Protein AF-A0A813BVB5-F1 (afdb_monomer_lite)

InterPro domains:
  IPR002110 Ankyrin repeat [PF00023] (52-82)
  IPR002110 Ankyrin repeat [PS50088] (51-83)
  IPR036770 Ankyrin repeat-containing domain superfamily [G3DSA:1.25.40.20] (1-121)
  IPR036770 Ankyrin repeat-containing domain superfamily [SSF48403] (2-101)

Secondary structure (DSSP, 8-state):
-HHHHHTTT--TTPPP---TTSHHHHHHHHHHHHHHTT---HHHHHHHH-TT--HHHHHHHTT-HHHHHHHHHTT--SS-B-TTS-BHHHHHHHHT--HHHHHHHHH---HHHHHHHHHHHHHHTT--

Organism: NCBI:txid1628268

Radius of gyration: 15.87 Å; chains: 1; bounding box: 48×24×40 Å

Structure (mmCIF, N/CA/C/O backbone):
data_AF-A0A813BVB5-F1
#
_entry.id   AF-A0A813BVB5-F1
#
loop_
_atom_site.group_PDB
_atom_site.id
_atom_site.type_symbol
_atom_site.label_atom_id
_atom_site.label_alt_id
_atom_site.label_comp_id
_atom_site.label_asym_id
_atom_site.label_entity_id
_atom_site.label_seq_id
_atom_site.pdbx_PDB_ins_code
_atom_site.Cartn_x
_atom_site.Cartn_y
_atom_site.Cartn_z
_atom_site.occupancy
_atom_site.B_iso_or_equiv
_atom_site.auth_seq_id
_atom_site.auth_comp_id
_atom_site.auth_asym_id
_atom_site.auth_atom_id
_atom_site.pdbx_PDB_model_num
ATOM 1 N N . MET A 1 1 ? -22.964 7.226 2.227 1.00 43.66 1 MET A N 1
ATOM 2 C CA . MET A 1 1 ? -22.249 7.051 0.935 1.00 43.66 1 MET A CA 1
ATOM 3 C C . MET A 1 1 ? -21.224 5.901 0.946 1.00 43.66 1 MET A C 1
ATOM 5 O O . MET A 1 1 ? -20.894 5.395 -0.116 1.00 43.66 1 MET A O 1
ATOM 9 N N . ILE A 1 2 ? -20.793 5.405 2.115 1.00 44.94 2 ILE A N 1
ATOM 10 C CA . ILE A 1 2 ? -19.833 4.289 2.273 1.00 44.94 2 ILE A CA 1
ATOM 11 C C . ILE A 1 2 ? -20.427 2.922 1.848 1.00 44.94 2 ILE A C 1
ATOM 13 O O . ILE A 1 2 ? -19.739 2.084 1.270 1.00 44.94 2 ILE A O 1
ATOM 17 N N . ARG A 1 3 ? -21.743 2.719 2.023 1.00 39.41 3 ARG A N 1
ATOM 18 C CA . ARG A 1 3 ? -22.437 1.459 1.680 1.00 39.41 3 ARG A CA 1
ATOM 19 C C . ARG A 1 3 ? -22.520 1.141 0.178 1.00 39.41 3 ARG A C 1
ATOM 21 O O . ARG A 1 3 ? -22.612 -0.029 -0.178 1.00 39.41 3 ARG A O 1
ATOM 28 N N . GLN A 1 4 ? -22.455 2.136 -0.713 1.00 49.94 4 GLN A N 1
ATOM 29 C CA . GLN A 1 4 ? -22.510 1.872 -2.161 1.00 49.94 4 GLN A CA 1
ATOM 30 C C . GLN A 1 4 ? -21.206 1.262 -2.697 1.00 49.94 4 GLN A C 1
ATOM 32 O O . GLN A 1 4 ? -21.267 0.414 -3.584 1.00 49.94 4 GLN A O 1
ATOM 37 N N . LEU A 1 5 ? -20.051 1.581 -2.099 1.00 46.75 5 LEU A N 1
ATOM 38 C CA . LEU A 1 5 ? -18.771 0.943 -2.437 1.00 46.75 5 LEU A CA 1
ATOM 39 C C . LEU A 1 5 ? -18.644 -0.478 -1.853 1.00 46.75 5 LEU A C 1
ATOM 41 O O . LEU A 1 5 ? -18.002 -1.326 -2.466 1.00 46.75 5 LEU A O 1
ATOM 45 N N . LEU A 1 6 ? -19.332 -0.771 -0.742 1.00 47.69 6 LEU A N 1
ATOM 46 C CA . LEU A 1 6 ? -19.462 -2.125 -0.177 1.00 47.69 6 LEU A CA 1
ATOM 47 C C . LEU A 1 6 ? -20.370 -3.043 -1.024 1.00 47.69 6 LEU A C 1
ATOM 49 O O . LEU A 1 6 ? -20.147 -4.250 -1.072 1.00 47.69 6 LEU A O 1
ATOM 53 N N . SER A 1 7 ? -21.356 -2.489 -1.747 1.00 41.62 7 SER A N 1
ATOM 54 C CA . SER A 1 7 ? -22.254 -3.263 -2.629 1.00 41.62 7 SER A CA 1
ATOM 55 C C . SER A 1 7 ? -21.606 -3.7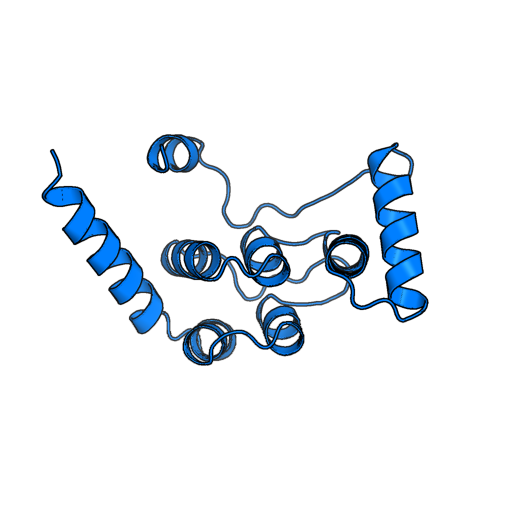42 -3.936 1.00 41.62 7 SER A C 1
ATOM 57 O O . SER A 1 7 ? -22.146 -4.615 -4.612 1.00 41.62 7 SER A O 1
ATOM 59 N N . ALA A 1 8 ? -20.433 -3.208 -4.289 1.00 45.69 8 ALA A N 1
ATOM 60 C CA . ALA A 1 8 ? -19.788 -3.481 -5.570 1.00 45.69 8 ALA A CA 1
ATOM 61 C C . ALA A 1 8 ? -19.008 -4.806 -5.618 1.00 45.69 8 ALA A C 1
ATOM 63 O O . ALA A 1 8 ? -18.421 -5.112 -6.653 1.00 45.69 8 ALA A O 1
ATOM 64 N N . ARG A 1 9 ? -18.979 -5.606 -4.537 1.00 50.44 9 ARG A N 1
ATOM 65 C CA . ARG A 1 9 ? -18.190 -6.856 -4.498 1.00 50.44 9 ARG A CA 1
ATOM 66 C C . ARG A 1 9 ? -16.712 -6.608 -4.858 1.00 50.44 9 ARG A C 1
ATOM 68 O O . ARG A 1 9 ? -16.061 -7.484 -5.422 1.00 50.44 9 ARG A O 1
ATOM 75 N N . ALA A 1 10 ? -16.215 -5.395 -4.581 1.00 56.84 10 ALA A N 1
ATOM 76 C CA . ALA A 1 10 ? -14.837 -5.013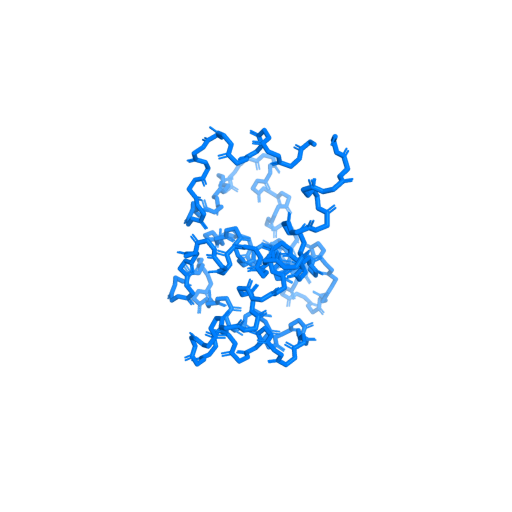 -4.838 1.00 56.84 10 ALA A CA 1
ATOM 77 C C . ALA A 1 10 ? -13.953 -5.931 -3.998 1.00 56.84 10 ALA A C 1
ATOM 79 O O . ALA A 1 10 ? -13.972 -5.868 -2.770 1.00 56.84 10 ALA A O 1
ATOM 80 N N . ASP A 1 11 ? -13.263 -6.847 -4.670 1.00 65.81 11 ASP A N 1
ATOM 81 C CA . ASP A 1 11 ? -12.401 -7.819 -4.021 1.00 65.81 11 ASP A CA 1
ATOM 82 C C . ASP A 1 11 ? -11.342 -7.051 -3.225 1.00 65.81 11 ASP A C 1
ATOM 84 O O . ASP A 1 11 ? -10.497 -6.360 -3.797 1.00 65.81 11 ASP A O 1
ATOM 88 N N . ALA A 1 12 ? -11.397 -7.155 -1.894 1.00 65.06 12 ALA A N 1
ATOM 89 C CA . ALA A 1 12 ? -10.472 -6.484 -0.983 1.00 65.06 12 ALA A CA 1
ATOM 90 C C . ALA A 1 12 ? -9.007 -6.903 -1.209 1.00 65.06 12 ALA A C 1
ATOM 92 O O . ALA A 1 12 ? -8.105 -6.332 -0.601 1.00 65.06 12 ALA A O 1
ATOM 93 N N . ASN A 1 13 ? -8.766 -7.878 -2.093 1.00 73.88 13 ASN A N 1
ATOM 94 C CA . ASN A 1 13 ? -7.459 -8.393 -2.468 1.00 73.88 13 ASN A CA 1
ATOM 95 C C . ASN A 1 13 ? -7.062 -8.085 -3.921 1.00 73.88 13 ASN A C 1
ATOM 97 O O . ASN A 1 13 ? -6.008 -8.549 -4.359 1.00 73.88 13 ASN A O 1
ATOM 101 N N . SER A 1 14 ? -7.858 -7.323 -4.685 1.00 75.06 14 SER A N 1
ATOM 102 C CA . SER A 1 14 ? -7.539 -7.025 -6.087 1.00 75.06 14 SER A CA 1
ATOM 103 C C . SER A 1 14 ? -6.228 -6.240 -6.204 1.00 75.06 14 SER A C 1
ATOM 105 O O . SER A 1 14 ? -6.111 -5.147 -5.650 1.00 75.06 14 SER A O 1
ATOM 107 N N . SER A 1 15 ? -5.246 -6.761 -6.938 1.00 80.69 15 SER A N 1
ATOM 108 C CA . SER A 1 15 ? -3.955 -6.093 -7.095 1.00 80.69 15 SER A CA 1
ATOM 109 C C . SER A 1 15 ? -4.010 -4.968 -8.134 1.00 80.69 15 SER A C 1
ATOM 111 O O . SER A 1 15 ? -4.609 -5.087 -9.204 1.00 80.69 15 SER A O 1
ATOM 113 N N . PHE A 1 16 ? -3.368 -3.846 -7.820 1.00 82.44 16 PHE A N 1
ATOM 114 C CA . PHE A 1 16 ? -3.287 -2.695 -8.707 1.00 82.44 16 PHE A CA 1
ATOM 115 C C . PHE A 1 16 ? -2.279 -2.948 -9.832 1.00 82.44 16 PHE A C 1
ATOM 117 O O . PHE A 1 16 ? -1.099 -3.188 -9.581 1.00 82.44 16 PHE A O 1
ATOM 124 N N . ALA A 1 17 ? -2.715 -2.861 -11.089 1.00 81.50 17 ALA A N 1
ATOM 125 C CA . ALA A 1 17 ? -1.854 -3.069 -12.249 1.00 81.50 17 ALA A CA 1
ATOM 126 C C . ALA A 1 17 ? -2.065 -1.980 -13.308 1.00 81.50 17 ALA A C 1
ATOM 128 O O . ALA A 1 17 ? -3.188 -1.692 -13.717 1.00 81.50 17 ALA A O 1
ATOM 129 N N . VAL A 1 18 ? -0.962 -1.406 -13.795 1.00 79.75 18 VAL A N 1
ATOM 130 C CA . VAL A 1 18 ? -0.945 -0.446 -14.908 1.00 79.75 18 VAL A CA 1
ATOM 131 C C . VAL A 1 18 ? -0.100 -0.992 -16.055 1.00 79.75 18 VAL A C 1
ATOM 133 O O . VAL A 1 18 ? 0.929 -1.629 -15.839 1.00 79.75 18 VAL A O 1
ATOM 136 N N . LYS A 1 19 ? -0.524 -0.743 -17.299 1.00 83.69 19 LYS A N 1
ATOM 137 C CA . LYS A 1 19 ? 0.237 -1.154 -18.490 1.00 83.69 19 LYS A CA 1
ATOM 138 C C . LYS A 1 19 ? 1.511 -0.295 -18.618 1.00 83.69 19 LYS A C 1
ATOM 140 O O . LYS A 1 19 ? 1.376 0.930 -18.606 1.00 83.69 19 LYS A O 1
ATOM 145 N N . PRO A 1 20 ? 2.708 -0.884 -18.819 1.00 72.56 20 PRO A N 1
ATOM 146 C CA . PRO A 1 20 ? 3.996 -0.177 -18.729 1.00 72.56 20 PRO A CA 1
ATOM 147 C C . PRO A 1 20 ? 4.212 0.932 -19.774 1.00 72.56 20 PRO A C 1
ATOM 149 O O . PRO A 1 20 ? 5.012 1.829 -19.540 1.00 72.56 20 PRO A O 1
ATOM 152 N N . PHE A 1 21 ? 3.462 0.930 -20.879 1.00 83.56 21 PHE A N 1
ATOM 153 C CA . PHE A 1 21 ? 3.550 1.941 -21.946 1.00 83.56 21 PHE A CA 1
ATOM 154 C C . PHE A 1 21 ? 2.266 2.767 -22.124 1.00 83.56 21 PHE A C 1
ATOM 156 O O . PHE A 1 21 ? 2.093 3.458 -23.122 1.00 83.56 21 PHE A O 1
ATOM 163 N N . SER A 1 22 ? 1.339 2.695 -21.165 1.00 90.56 22 SER A N 1
ATOM 164 C CA . SER A 1 22 ? 0.205 3.625 -21.105 1.00 90.56 22 SER A CA 1
ATOM 165 C C . SER A 1 22 ? 0.666 4.987 -20.576 1.00 90.56 22 SER A C 1
ATOM 167 O O . SER A 1 22 ? 1.675 5.058 -19.877 1.00 90.56 22 SER A O 1
ATOM 169 N N . VAL A 1 23 ? -0.108 6.051 -20.816 1.00 89.50 23 VAL A N 1
ATOM 170 C CA . VAL A 1 23 ? 0.097 7.374 -20.189 1.00 89.50 23 VAL A CA 1
ATOM 171 C C . VAL A 1 23 ? 0.283 7.235 -18.674 1.00 89.50 23 VAL A C 1
ATOM 173 O O . VAL A 1 23 ? 1.213 7.800 -18.102 1.00 89.50 23 VAL A O 1
ATOM 176 N N . MET A 1 24 ? -0.540 6.398 -18.033 1.00 85.06 24 MET A N 1
ATOM 177 C CA . MET A 1 24 ? -0.382 6.082 -16.612 1.00 85.06 24 MET A CA 1
ATOM 178 C C . MET A 1 24 ? 0.908 5.297 -16.337 1.00 85.06 24 MET A C 1
ATOM 180 O O . MET A 1 24 ? 1.621 5.619 -15.400 1.00 85.06 24 MET A O 1
ATOM 184 N N . GLY A 1 25 ? 1.277 4.321 -17.169 1.00 87.62 25 GLY A N 1
ATOM 185 C CA . GLY A 1 25 ? 2.535 3.578 -17.015 1.00 87.62 25 GLY A CA 1
ATOM 186 C C . GLY A 1 25 ? 3.775 4.477 -17.037 1.00 87.62 25 GLY A C 1
ATOM 187 O O . GLY A 1 25 ? 4.630 4.361 -16.161 1.00 87.62 25 GLY A O 1
ATOM 188 N N . VAL A 1 26 ? 3.834 5.427 -17.975 1.00 91.44 26 VAL A N 1
ATOM 189 C CA . VAL A 1 26 ? 4.928 6.408 -18.075 1.00 91.44 26 VAL A CA 1
ATOM 190 C C . VAL A 1 26 ? 4.959 7.323 -16.849 1.00 91.44 26 VAL A C 1
ATOM 192 O O . VAL A 1 26 ? 6.028 7.540 -16.275 1.00 91.44 26 VAL A O 1
ATOM 195 N N . LEU A 1 27 ? 3.797 7.805 -16.393 1.00 91.81 27 LEU A N 1
ATOM 196 C CA . LEU A 1 27 ? 3.685 8.623 -15.182 1.00 91.81 27 LEU A CA 1
ATOM 197 C C . LEU A 1 27 ? 4.204 7.876 -13.943 1.00 91.81 27 LEU A C 1
ATOM 199 O O . LEU A 1 27 ? 5.086 8.371 -13.239 1.00 91.81 27 LEU A O 1
ATOM 203 N N . PHE A 1 28 ? 3.692 6.667 -13.695 1.00 88.94 28 PHE A N 1
ATOM 204 C CA . PHE A 1 28 ? 4.101 5.827 -12.567 1.00 88.94 28 PHE A CA 1
ATOM 205 C C . PHE A 1 28 ? 5.579 5.409 -12.667 1.00 88.94 28 PHE A C 1
ATOM 207 O O . PHE A 1 28 ? 6.271 5.341 -11.648 1.00 88.94 28 PHE A O 1
ATOM 214 N N . GLY A 1 29 ? 6.104 5.218 -13.881 1.00 91.19 29 GLY A N 1
ATOM 215 C CA . GLY A 1 29 ? 7.528 5.001 -14.142 1.00 91.19 29 GLY A CA 1
ATOM 216 C C . GLY A 1 29 ? 8.394 6.204 -13.755 1.00 91.19 29 GLY A C 1
ATOM 217 O O . GLY A 1 29 ? 9.401 6.042 -13.064 1.00 91.19 29 GLY A O 1
ATOM 218 N N . GLY A 1 30 ? 7.977 7.422 -14.109 1.00 92.56 30 GLY A N 1
ATOM 219 C CA . GLY A 1 30 ? 8.655 8.654 -13.697 1.00 92.56 30 GLY A CA 1
ATOM 220 C C . GLY A 1 30 ? 8.642 8.853 -12.178 1.00 92.56 30 GLY A C 1
ATOM 221 O O . GLY A 1 30 ? 9.667 9.181 -11.577 1.00 92.56 30 GLY A O 1
ATOM 222 N N . LEU A 1 31 ? 7.509 8.585 -11.526 1.00 92.62 31 LEU A N 1
ATOM 223 C CA . LEU A 1 31 ? 7.398 8.619 -10.063 1.00 92.62 31 LEU A CA 1
ATOM 224 C C . LEU A 1 31 ? 8.289 7.561 -9.392 1.00 92.62 31 LEU A C 1
ATOM 226 O O . LEU A 1 31 ? 8.978 7.866 -8.417 1.00 92.62 31 LEU A O 1
ATOM 230 N N . SER A 1 32 ? 8.356 6.357 -9.964 1.00 90.69 32 SER A N 1
ATOM 231 C CA . SER A 1 32 ? 9.272 5.299 -9.524 1.00 90.69 32 SER A CA 1
ATOM 232 C C . SER A 1 32 ? 10.738 5.718 -9.638 1.00 90.69 32 SER A C 1
ATOM 234 O O . SER A 1 32 ? 11.536 5.436 -8.743 1.00 90.69 32 SER A O 1
ATOM 236 N N . LEU A 1 33 ? 11.108 6.418 -10.716 1.00 92.62 33 LEU A N 1
ATOM 237 C CA . LEU A 1 33 ? 12.458 6.950 -10.889 1.00 92.62 33 LEU A CA 1
ATOM 238 C C . LEU A 1 33 ? 12.774 8.010 -9.828 1.00 92.62 33 LEU A C 1
ATOM 240 O O . LEU A 1 33 ? 13.838 7.961 -9.217 1.00 92.62 33 LEU A O 1
ATOM 244 N N . ARG A 1 34 ? 11.836 8.920 -9.537 1.00 93.19 34 ARG A N 1
ATOM 245 C CA . ARG A 1 34 ? 11.991 9.914 -8.458 1.00 93.19 34 ARG A CA 1
ATOM 246 C C . ARG A 1 34 ? 12.226 9.260 -7.101 1.00 93.19 34 ARG A C 1
ATOM 248 O O . ARG A 1 34 ? 13.051 9.752 -6.335 1.00 93.19 34 ARG A O 1
ATOM 255 N N . TYR A 1 35 ? 11.538 8.156 -6.821 1.00 91.56 35 TYR A N 1
ATOM 256 C CA . TYR A 1 35 ? 11.749 7.391 -5.596 1.00 91.56 35 TYR A CA 1
ATOM 257 C C . TYR A 1 35 ? 13.153 6.776 -5.535 1.00 91.56 35 TYR A C 1
ATOM 259 O O . TYR A 1 35 ? 13.843 6.914 -4.527 1.00 91.56 35 TYR A O 1
ATOM 267 N N . ARG A 1 36 ? 13.628 6.181 -6.641 1.00 89.94 36 ARG A N 1
ATOM 268 C CA . ARG A 1 36 ? 15.004 5.656 -6.754 1.00 89.94 36 ARG A CA 1
ATOM 269 C C . ARG A 1 36 ? 16.075 6.735 -6.591 1.00 89.94 36 ARG A C 1
ATOM 271 O O . ARG A 1 36 ? 17.132 6.450 -6.046 1.00 89.94 36 ARG A O 1
ATOM 278 N N . MET A 1 37 ? 15.788 7.965 -7.011 1.00 92.44 37 MET A N 1
ATOM 279 C CA . MET A 1 37 ? 16.656 9.133 -6.810 1.00 92.44 37 MET A CA 1
ATOM 280 C C . MET A 1 37 ? 16.582 9.716 -5.384 1.00 92.44 37 MET A C 1
ATOM 282 O O . MET A 1 37 ? 17.124 10.786 -5.130 1.00 92.44 37 MET A O 1
ATOM 286 N N . GLY A 1 38 ? 15.906 9.041 -4.448 1.00 89.75 38 GLY A N 1
ATOM 287 C CA . GLY A 1 38 ? 15.869 9.409 -3.031 1.00 89.75 38 GLY A CA 1
ATOM 288 C C . GLY A 1 38 ? 14.645 10.220 -2.599 1.00 89.75 38 GLY A C 1
ATOM 289 O O . GLY A 1 38 ? 14.509 10.525 -1.415 1.00 89.75 38 GLY A O 1
ATOM 290 N N . SER A 1 39 ? 13.711 10.547 -3.501 1.00 90.06 39 SER A N 1
ATOM 291 C CA . SER A 1 39 ? 12.482 11.246 -3.105 1.00 90.06 39 SER A CA 1
ATOM 292 C C . SER A 1 39 ? 11.561 10.325 -2.301 1.00 90.06 39 SER A C 1
ATOM 294 O O . SER A 1 39 ? 11.042 9.343 -2.822 1.00 90.06 39 SER A O 1
ATOM 296 N N . ARG A 1 40 ? 11.274 10.686 -1.046 1.00 85.69 40 ARG A N 1
ATOM 297 C CA . ARG A 1 40 ? 10.303 9.982 -0.181 1.00 85.69 40 ARG A CA 1
ATOM 298 C C . ARG A 1 40 ? 8.904 10.601 -0.187 1.00 85.69 40 ARG A C 1
ATOM 300 O O . ARG A 1 40 ? 8.077 10.257 0.659 1.00 85.69 40 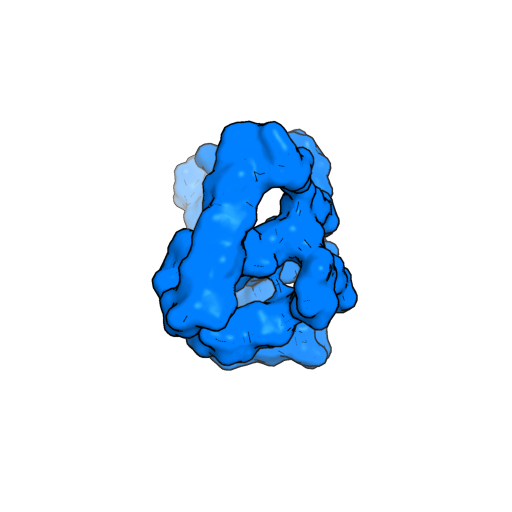ARG A O 1
ATOM 307 N N . SER A 1 41 ? 8.645 11.501 -1.139 1.00 89.12 41 SER A N 1
ATOM 308 C CA . SER A 1 41 ? 7.340 12.142 -1.312 1.00 89.12 41 SER A CA 1
ATOM 309 C C . SER A 1 41 ? 6.242 11.108 -1.574 1.00 89.12 41 SER A C 1
ATOM 311 O O . SER A 1 41 ? 6.492 10.071 -2.194 1.00 89.12 41 SER A O 1
ATOM 313 N N . PHE A 1 42 ? 5.022 11.408 -1.123 1.00 87.69 42 PHE A N 1
ATOM 314 C CA . PHE A 1 42 ? 3.847 10.562 -1.341 1.00 87.69 42 PHE A CA 1
ATOM 315 C C . PHE A 1 42 ? 3.712 10.053 -2.793 1.00 87.69 42 PHE A C 1
ATOM 317 O O . PHE A 1 42 ? 3.687 8.836 -2.981 1.00 87.69 42 PHE A O 1
ATOM 324 N N . PRO A 1 43 ? 3.723 10.909 -3.840 1.00 88.62 43 PRO A N 1
ATOM 325 C CA . PRO A 1 43 ? 3.552 10.434 -5.212 1.00 88.62 43 PRO A CA 1
ATOM 326 C C . PRO A 1 43 ? 4.720 9.564 -5.692 1.00 88.62 43 PRO A C 1
ATOM 328 O O . PRO A 1 43 ? 4.496 8.603 -6.421 1.00 88.62 43 PRO A O 1
ATOM 331 N N . ALA A 1 44 ? 5.960 9.841 -5.272 1.00 90.31 44 ALA A N 1
ATOM 332 C CA . ALA A 1 44 ? 7.106 9.005 -5.630 1.00 90.31 44 ALA A CA 1
ATOM 333 C C . ALA A 1 44 ? 6.980 7.596 -5.024 1.00 90.31 44 ALA A C 1
ATOM 335 O O . ALA A 1 44 ? 7.148 6.594 -5.720 1.00 90.31 44 ALA A O 1
ATOM 336 N N . ARG A 1 45 ? 6.610 7.523 -3.740 1.00 90.81 45 ARG A N 1
ATOM 337 C CA . ARG A 1 45 ? 6.406 6.265 -3.010 1.00 90.81 45 ARG A CA 1
ATOM 338 C C . ARG A 1 45 ? 5.252 5.449 -3.591 1.00 90.81 45 ARG A C 1
ATOM 340 O O . ARG A 1 45 ? 5.415 4.256 -3.839 1.00 90.81 45 ARG A O 1
ATOM 347 N N . LEU A 1 46 ? 4.120 6.100 -3.872 1.00 89.50 46 LEU A N 1
ATOM 348 C CA . LEU A 1 46 ? 2.974 5.479 -4.537 1.00 89.50 46 LEU A CA 1
ATOM 349 C C . LEU A 1 46 ? 3.358 4.976 -5.933 1.00 89.50 46 LEU A C 1
ATOM 351 O O . LEU A 1 46 ? 3.072 3.834 -6.279 1.00 89.50 46 LEU A O 1
ATOM 355 N N . GLY A 1 47 ? 4.081 5.790 -6.706 1.00 89.69 47 GLY A N 1
ATOM 356 C CA . GLY A 1 47 ? 4.636 5.411 -8.002 1.00 89.69 47 GLY A CA 1
ATOM 357 C C . GLY A 1 47 ? 5.418 4.102 -7.955 1.00 89.69 47 GLY A C 1
ATOM 358 O O . GLY A 1 47 ? 5.176 3.202 -8.753 1.00 89.69 47 GLY A O 1
ATOM 359 N N . TYR A 1 48 ? 6.307 3.991 -6.970 1.00 90.38 48 TYR A N 1
ATOM 360 C CA . TYR A 1 48 ? 7.225 2.869 -6.817 1.00 90.38 48 TYR A CA 1
ATOM 361 C C . TYR A 1 48 ? 6.582 1.585 -6.267 1.00 90.38 48 TYR A C 1
ATOM 363 O O . TYR A 1 48 ? 6.958 0.487 -6.682 1.00 90.38 48 TYR A O 1
ATOM 371 N N . HIS A 1 49 ? 5.625 1.703 -5.339 1.00 90.94 49 HIS A N 1
ATOM 372 C CA . HIS A 1 49 ? 5.022 0.556 -4.644 1.00 90.94 49 HIS A CA 1
ATOM 373 C C . HIS A 1 49 ? 3.635 0.145 -5.141 1.00 90.94 49 HIS A C 1
ATOM 375 O O . HIS A 1 49 ? 3.154 -0.907 -4.730 1.00 90.94 49 HIS A O 1
ATOM 381 N N . SER A 1 50 ? 3.002 0.931 -6.012 1.00 87.69 50 SER A N 1
ATOM 382 C CA . SER A 1 50 ? 1.642 0.656 -6.499 1.00 87.69 50 SER A CA 1
ATOM 383 C C . SER A 1 50 ? 1.535 -0.602 -7.360 1.00 87.69 50 SER A C 1
ATOM 385 O O . SER A 1 50 ? 0.513 -1.273 -7.306 1.00 87.69 50 SER A O 1
ATOM 387 N N . GLY A 1 51 ? 2.563 -0.958 -8.135 1.00 89.88 51 GLY A N 1
ATOM 388 C CA . GLY A 1 51 ? 2.522 -2.151 -8.984 1.00 89.88 51 GLY A CA 1
ATOM 389 C C . GLY A 1 51 ? 2.299 -3.424 -8.165 1.00 89.88 51 GLY A C 1
ATOM 390 O O . GLY A 1 51 ? 3.115 -3.756 -7.309 1.00 89.88 51 GLY A O 1
ATOM 391 N N . GLY A 1 52 ? 1.194 -4.122 -8.416 1.00 88.38 52 GLY A N 1
ATOM 392 C CA . GLY A 1 52 ? 0.766 -5.316 -7.691 1.00 88.38 52 GLY A CA 1
ATOM 393 C C . GLY A 1 52 ? 0.220 -5.052 -6.284 1.00 88.38 52 GLY A C 1
ATOM 394 O O . GLY A 1 52 ? -0.031 -6.011 -5.564 1.00 88.38 52 GLY A O 1
ATOM 395 N N . ALA A 1 53 ? 0.053 -3.795 -5.862 1.00 90.94 53 ALA A N 1
ATOM 396 C CA . ALA A 1 53 ? -0.386 -3.470 -4.506 1.00 90.94 53 ALA A CA 1
ATOM 397 C C . ALA A 1 53 ? -1.850 -3.853 -4.267 1.00 90.94 53 ALA A C 1
ATOM 399 O O . ALA A 1 53 ? -2.705 -3.575 -5.106 1.00 90.94 53 ALA A O 1
ATOM 400 N N . THR A 1 54 ? -2.151 -4.441 -3.109 1.00 92.50 54 THR A N 1
ATOM 401 C CA . THR A 1 54 ? -3.536 -4.683 -2.677 1.00 92.50 54 THR A CA 1
ATOM 402 C C . THR A 1 54 ? -4.191 -3.386 -2.175 1.00 92.50 54 THR A C 1
ATOM 404 O O . THR A 1 54 ? -3.484 -2.429 -1.834 1.00 92.50 54 THR A O 1
ATOM 407 N N . PRO A 1 55 ? -5.530 -3.325 -2.058 1.00 90.88 55 PRO A N 1
ATOM 408 C CA . PRO A 1 55 ? -6.232 -2.181 -1.477 1.00 90.88 55 PRO A CA 1
ATOM 409 C C . PRO A 1 55 ? -5.723 -1.830 -0.072 1.00 90.88 55 PRO A C 1
ATOM 411 O O . PRO A 1 55 ? -5.555 -0.654 0.243 1.00 90.88 55 PRO A O 1
ATOM 414 N N . LEU A 1 56 ? -5.378 -2.839 0.739 1.00 91.00 56 LEU A N 1
ATOM 415 C CA . LEU A 1 56 ? -4.778 -2.649 2.064 1.00 91.00 56 LEU A CA 1
ATOM 416 C C . LEU A 1 56 ? -3.423 -1.928 1.988 1.00 91.00 56 LEU A C 1
ATOM 418 O O . LEU A 1 56 ? -3.176 -0.983 2.736 1.00 91.00 56 LEU A O 1
ATOM 422 N N . MET A 1 57 ? -2.557 -2.323 1.053 1.00 93.06 57 MET A N 1
ATOM 423 C CA . MET A 1 57 ? -1.268 -1.656 0.840 1.00 93.06 57 MET A CA 1
ATOM 424 C C . MET A 1 57 ? -1.441 -0.200 0.398 1.00 93.06 57 MET A C 1
ATOM 426 O O . MET A 1 57 ? -0.707 0.673 0.857 1.00 93.06 57 MET A O 1
ATOM 430 N N . LEU A 1 58 ? -2.414 0.075 -0.476 1.00 90.94 58 LEU A N 1
ATOM 431 C CA . LEU A 1 58 ? -2.709 1.433 -0.938 1.00 90.94 58 LEU A CA 1
ATOM 432 C C . LEU A 1 58 ? -3.258 2.317 0.189 1.00 90.94 58 LEU A C 1
ATOM 434 O O . LEU A 1 58 ? -2.862 3.481 0.283 1.00 90.94 58 LEU A O 1
ATOM 438 N N . ALA A 1 59 ? -4.105 1.773 1.069 1.00 91.56 59 ALA A N 1
ATOM 439 C CA . ALA A 1 59 ? -4.600 2.479 2.250 1.00 91.56 59 ALA A CA 1
ATOM 440 C C . ALA A 1 59 ? -3.449 2.876 3.192 1.00 91.56 59 ALA A C 1
ATOM 442 O O . ALA A 1 59 ? -3.362 4.032 3.606 1.00 91.56 59 ALA A O 1
ATOM 443 N N . ILE A 1 60 ? -2.508 1.955 3.441 1.00 92.81 60 ILE A N 1
ATOM 444 C CA . ILE A 1 60 ? -1.298 2.209 4.241 1.00 92.81 60 ILE A CA 1
ATOM 445 C C . ILE A 1 60 ? -0.421 3.289 3.592 1.00 92.81 60 ILE A C 1
ATOM 447 O O . ILE A 1 60 ? -0.045 4.254 4.254 1.00 92.81 60 ILE A O 1
ATOM 451 N N . LEU A 1 61 ? -0.134 3.175 2.290 1.00 90.81 61 LEU A N 1
ATOM 452 C CA . LEU A 1 61 ? 0.677 4.152 1.546 1.00 90.81 61 LEU A CA 1
ATOM 453 C C . LEU A 1 61 ? 0.052 5.554 1.514 1.00 90.81 61 LEU A C 1
ATOM 455 O O . LEU A 1 61 ? 0.776 6.544 1.408 1.00 90.81 61 LEU A O 1
ATOM 459 N N . SER A 1 62 ? -1.275 5.630 1.602 1.00 89.00 62 SER A N 1
ATOM 460 C CA . SER A 1 62 ? -2.043 6.879 1.602 1.00 89.00 62 SER A CA 1
ATOM 461 C C . SER A 1 62 ? -2.269 7.456 3.000 1.00 89.00 62 SER A C 1
ATOM 463 O O . SER A 1 62 ? -2.870 8.520 3.114 1.00 89.00 62 SER A O 1
ATOM 465 N N . GLY A 1 63 ? -1.816 6.774 4.059 1.00 89.69 63 GLY A N 1
ATOM 466 C CA . GLY A 1 63 ? -2.049 7.187 5.447 1.00 89.69 63 GLY A CA 1
ATOM 467 C C . GLY A 1 63 ? -3.509 7.052 5.902 1.00 89.69 63 GLY A C 1
ATOM 468 O O . GLY A 1 63 ? -3.897 7.636 6.909 1.00 89.69 63 GLY A O 1
ATOM 469 N N . GLN A 1 64 ? -4.336 6.301 5.170 1.00 89.69 64 GLN A N 1
ATOM 470 C CA . GLN A 1 64 ? -5.756 6.110 5.470 1.00 89.69 64 GLN A CA 1
ATOM 471 C C . GLN A 1 64 ? -5.942 4.923 6.421 1.00 89.69 64 GLN A C 1
ATOM 473 O O . GLN A 1 64 ? -6.367 3.836 6.029 1.00 89.69 64 GLN A O 1
ATOM 478 N N . TYR A 1 65 ? -5.591 5.130 7.687 1.00 89.69 65 TYR A N 1
ATOM 479 C CA . TYR A 1 65 ? -5.584 4.080 8.710 1.00 89.69 65 TYR A CA 1
ATOM 480 C C . TYR A 1 65 ? -6.974 3.542 9.047 1.00 89.69 65 TYR A C 1
ATOM 482 O O . TYR A 1 65 ? -7.117 2.349 9.291 1.00 89.69 65 TYR A O 1
ATOM 490 N N . GLU A 1 66 ? -8.008 4.376 8.983 1.00 86.44 66 GLU A N 1
ATOM 491 C CA . GLU A 1 66 ? -9.403 3.944 9.144 1.00 86.44 66 GLU A CA 1
ATOM 492 C C . GLU A 1 66 ? -9.816 2.978 8.026 1.00 86.44 66 GLU A C 1
ATOM 494 O O . GLU A 1 66 ? -10.367 1.911 8.291 1.00 86.44 66 GLU A O 1
ATOM 499 N N . ALA A 1 67 ? -9.462 3.297 6.776 1.00 85.31 67 ALA A N 1
ATOM 500 C CA . ALA A 1 67 ? -9.704 2.415 5.638 1.00 85.31 67 ALA A CA 1
ATOM 501 C C . ALA A 1 67 ? -8.895 1.113 5.752 1.00 85.31 67 ALA A C 1
ATOM 503 O O . ALA A 1 67 ? -9.427 0.038 5.486 1.00 85.31 67 ALA A O 1
ATOM 504 N N . ALA A 1 68 ? -7.635 1.185 6.195 1.00 89.62 68 ALA A N 1
ATOM 505 C CA . ALA A 1 68 ? -6.817 -0.000 6.453 1.00 89.62 68 ALA A CA 1
ATOM 506 C C . ALA A 1 68 ? -7.432 -0.892 7.546 1.00 89.62 68 ALA A C 1
ATOM 508 O O . ALA A 1 68 ? -7.515 -2.104 7.371 1.00 89.62 68 ALA A O 1
ATOM 509 N N . THR A 1 69 ? -7.927 -0.288 8.628 1.00 87.25 69 THR A N 1
ATOM 510 C CA . THR A 1 69 ? -8.611 -0.973 9.737 1.00 87.25 69 THR A CA 1
ATOM 511 C C . THR A 1 69 ? -9.861 -1.694 9.240 1.00 87.25 69 THR A C 1
ATOM 513 O O . THR A 1 69 ? -10.037 -2.882 9.506 1.00 87.25 69 THR A O 1
ATOM 516 N N . ALA A 1 70 ? -10.694 -1.007 8.452 1.00 85.62 70 ALA A N 1
ATOM 517 C CA . ALA A 1 70 ? -11.888 -1.597 7.860 1.00 85.62 70 ALA A CA 1
ATOM 518 C C . ALA A 1 70 ? -11.543 -2.749 6.903 1.00 85.62 70 ALA A C 1
ATOM 520 O O . ALA A 1 70 ? -12.190 -3.791 6.943 1.00 85.62 70 ALA A O 1
ATOM 521 N N . LEU A 1 71 ? -10.512 -2.602 6.065 1.00 86.38 71 LEU A N 1
ATOM 522 C CA . LEU A 1 71 ? -10.066 -3.661 5.154 1.00 86.38 71 LEU A CA 1
ATOM 523 C C . LEU A 1 71 ? -9.573 -4.899 5.917 1.00 86.38 71 LEU A C 1
ATOM 525 O O . LEU A 1 71 ? -9.942 -6.013 5.555 1.00 86.38 71 LEU A O 1
ATOM 529 N N . ILE A 1 72 ? -8.800 -4.711 6.991 1.00 88.00 72 ILE A N 1
ATOM 530 C CA . ILE A 1 72 ? -8.345 -5.803 7.866 1.00 88.00 72 ILE A CA 1
ATOM 531 C C . ILE A 1 72 ? -9.544 -6.506 8.513 1.00 88.00 72 ILE A C 1
ATOM 533 O O . ILE A 1 72 ? -9.649 -7.727 8.422 1.00 88.00 72 ILE A O 1
ATOM 537 N N . ALA A 1 73 ? -10.487 -5.751 9.087 1.00 84.00 73 ALA A N 1
ATOM 538 C CA . ALA A 1 73 ? -11.701 -6.304 9.695 1.00 84.00 73 ALA A CA 1
ATOM 539 C C . ALA A 1 73 ? -12.589 -7.062 8.686 1.00 84.00 73 ALA A C 1
ATOM 541 O O . ALA A 1 73 ? -13.335 -7.959 9.062 1.00 84.00 73 ALA A O 1
ATOM 542 N N . ASN A 1 74 ? -12.493 -6.732 7.394 1.00 81.62 74 ASN A N 1
ATOM 543 C CA . ASN A 1 74 ? -13.194 -7.425 6.310 1.00 81.62 74 ASN A CA 1
ATOM 544 C C . ASN A 1 74 ? -12.379 -8.577 5.686 1.00 81.62 74 ASN A C 1
ATOM 546 O O . ASN A 1 74 ? -12.738 -9.076 4.619 1.00 81.62 74 ASN A O 1
ATOM 550 N N . GLY A 1 75 ? -11.289 -9.018 6.321 1.00 83.12 75 GLY A N 1
ATOM 551 C CA . GLY A 1 75 ? -10.520 -10.181 5.874 1.00 83.12 75 GLY A CA 1
ATOM 552 C C . GLY A 1 75 ? -9.596 -9.911 4.684 1.00 83.12 75 GLY A C 1
ATOM 553 O O . GLY A 1 75 ? -9.320 -10.822 3.898 1.00 83.12 75 GLY A O 1
ATOM 554 N N . ALA A 1 76 ? -9.116 -8.674 4.517 1.00 86.06 76 ALA A N 1
ATOM 555 C CA . ALA A 1 76 ? -8.066 -8.384 3.544 1.00 86.06 76 ALA A CA 1
ATOM 556 C C . ALA A 1 76 ? -6.805 -9.216 3.834 1.00 86.06 76 ALA A C 1
ATOM 558 O O . ALA A 1 76 ? -6.331 -9.296 4.969 1.00 86.06 76 ALA A O 1
ATOM 559 N N . LYS A 1 77 ? -6.226 -9.815 2.791 1.00 87.12 77 LYS A N 1
ATOM 560 C CA . LYS A 1 77 ? -5.020 -10.637 2.902 1.00 87.12 77 LYS A CA 1
ATOM 561 C C . LYS A 1 77 ? -3.800 -9.770 3.214 1.00 87.12 77 LYS A C 1
ATOM 563 O O . LYS A 1 77 ? -3.460 -8.848 2.470 1.00 87.12 77 LYS A O 1
ATOM 568 N N . MET A 1 78 ? -3.120 -10.104 4.307 1.00 88.62 78 MET A N 1
ATOM 569 C CA . MET A 1 78 ? -1.942 -9.387 4.822 1.00 88.62 78 MET A CA 1
ATOM 570 C C . MET A 1 78 ? -0.612 -10.042 4.403 1.00 88.62 78 MET A C 1
ATOM 572 O O . MET A 1 78 ? 0.473 -9.490 4.609 1.00 88.62 78 MET A O 1
ATOM 576 N N . ASP A 1 79 ? -0.679 -11.240 3.829 1.00 89.00 79 ASP A N 1
ATOM 577 C CA . ASP A 1 79 ? 0.449 -12.051 3.368 1.00 89.00 79 ASP A CA 1
ATOM 578 C C . ASP A 1 79 ? 0.805 -11.847 1.890 1.00 89.00 79 ASP A C 1
ATOM 580 O O . ASP A 1 79 ? 1.885 -12.245 1.466 1.00 89.00 79 ASP A O 1
ATOM 584 N N . VAL A 1 80 ? -0.057 -11.176 1.125 1.00 90.06 80 VAL A N 1
ATOM 585 C CA . VAL A 1 80 ? 0.181 -10.869 -0.289 1.00 90.06 80 VAL A CA 1
ATOM 586 C C . VAL A 1 80 ? 1.354 -9.900 -0.440 1.00 90.06 80 VAL A C 1
ATOM 588 O O . VAL A 1 80 ? 1.508 -8.960 0.341 1.00 90.06 80 VAL A O 1
ATOM 591 N N . GLU A 1 81 ? 2.148 -10.104 -1.487 1.00 92.19 81 GLU A N 1
ATOM 592 C CA . GLU A 1 81 ? 3.239 -9.224 -1.894 1.00 92.19 81 GLU A CA 1
ATOM 593 C C . GLU A 1 81 ? 2.879 -8.434 -3.153 1.00 92.19 81 GLU A C 1
ATOM 595 O O . GLU A 1 81 ? 2.252 -8.951 -4.079 1.00 92.19 81 GLU A O 1
ATOM 600 N N . ASN A 1 82 ? 3.325 -7.179 -3.217 1.00 91.62 82 ASN A N 1
ATOM 601 C CA . ASN A 1 82 ? 3.270 -6.404 -4.454 1.00 91.62 82 ASN A CA 1
ATOM 602 C C . ASN A 1 82 ? 4.400 -6.795 -5.427 1.00 91.62 82 ASN A C 1
ATOM 604 O O . ASN A 1 82 ? 5.287 -7.588 -5.116 1.00 91.62 82 ASN A O 1
ATOM 608 N N . SER A 1 83 ? 4.456 -6.156 -6.600 1.00 90.56 83 SER A N 1
ATOM 609 C CA . SER A 1 83 ? 5.508 -6.384 -7.606 1.00 90.56 83 SER A CA 1
ATOM 610 C C . SER A 1 83 ? 6.911 -5.925 -7.176 1.00 90.56 83 SER A C 1
ATOM 612 O O . SER A 1 83 ? 7.825 -5.893 -8.002 1.00 90.56 83 SER A O 1
ATOM 614 N N . ARG A 1 84 ? 7.084 -5.477 -5.928 1.00 89.75 84 ARG A N 1
ATOM 615 C CA . ARG A 1 84 ? 8.365 -5.150 -5.291 1.00 89.75 84 ARG A CA 1
ATOM 616 C C . ARG A 1 84 ? 8.682 -6.098 -4.122 1.00 89.75 84 ARG A C 1
ATOM 618 O O . ARG A 1 84 ? 9.591 -5.775 -3.363 1.00 89.75 84 ARG A O 1
ATOM 625 N N . HIS A 1 85 ? 7.956 -7.210 -3.968 1.00 92.06 85 HIS A N 1
ATOM 626 C CA . HIS A 1 85 ? 8.104 -8.158 -2.854 1.00 92.06 85 HIS A CA 1
ATOM 627 C C . HIS A 1 85 ? 7.895 -7.517 -1.477 1.00 92.06 85 HIS A C 1
ATOM 629 O O . HIS A 1 85 ? 8.583 -7.827 -0.511 1.00 92.06 85 HIS A O 1
ATOM 635 N N . ARG A 1 86 ? 6.981 -6.542 -1.398 1.00 92.88 86 ARG A N 1
ATOM 636 C CA . ARG A 1 86 ? 6.617 -5.874 -0.144 1.00 92.88 86 ARG A CA 1
ATOM 637 C C . ARG A 1 86 ? 5.228 -6.324 0.272 1.00 92.88 86 ARG A C 1
ATOM 639 O O . ARG A 1 86 ? 4.288 -6.211 -0.521 1.00 92.88 86 ARG A O 1
ATOM 646 N N . ARG A 1 87 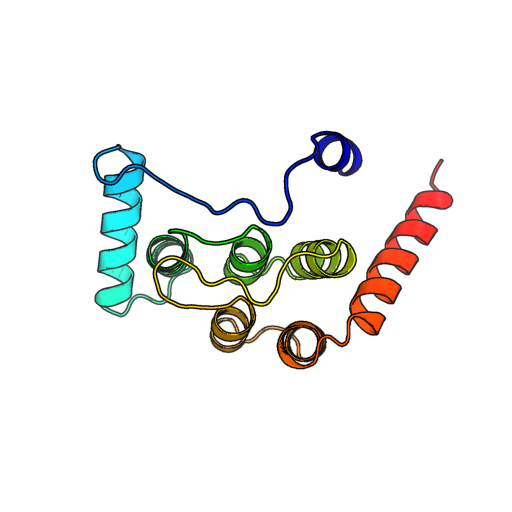? 5.100 -6.766 1.520 1.00 93.50 87 ARG A N 1
ATOM 647 C CA . ARG A 1 87 ? 3.818 -7.032 2.178 1.00 93.50 87 ARG A CA 1
ATOM 648 C C . ARG A 1 87 ? 3.244 -5.750 2.774 1.00 93.50 87 ARG A C 1
ATOM 650 O O . ARG A 1 87 ? 3.946 -4.747 2.932 1.00 93.50 87 ARG A O 1
ATOM 657 N N . ALA A 1 88 ? 1.974 -5.795 3.175 1.00 92.19 88 ALA A N 1
ATOM 658 C CA . ALA A 1 88 ? 1.327 -4.692 3.887 1.00 92.19 88 ALA A CA 1
ATOM 659 C C . ALA A 1 88 ? 2.117 -4.280 5.145 1.00 92.19 88 ALA A C 1
ATOM 661 O O . ALA A 1 88 ? 2.348 -3.090 5.357 1.00 92.19 88 ALA A O 1
ATOM 662 N N . ALA A 1 89 ? 2.628 -5.253 5.910 1.00 92.81 89 ALA A N 1
ATOM 663 C CA . ALA A 1 89 ? 3.456 -4.999 7.088 1.00 92.81 89 ALA A CA 1
ATOM 664 C C . ALA A 1 89 ? 4.770 -4.263 6.759 1.00 92.81 89 ALA A C 1
ATOM 666 O O . ALA A 1 89 ? 5.181 -3.356 7.480 1.00 92.81 89 ALA A O 1
ATOM 667 N N . ASP A 1 90 ? 5.420 -4.590 5.639 1.00 93.56 90 ASP A N 1
ATOM 668 C CA . ASP A 1 90 ? 6.680 -3.941 5.265 1.00 93.56 90 ASP A CA 1
ATOM 669 C C . ASP A 1 90 ? 6.470 -2.484 4.868 1.00 93.56 90 ASP A C 1
ATOM 671 O O . ASP A 1 90 ? 7.322 -1.636 5.131 1.00 93.56 90 ASP A O 1
ATOM 675 N N . LEU A 1 91 ? 5.354 -2.185 4.200 1.00 91.25 91 LEU A N 1
ATOM 676 C CA . LEU A 1 91 ? 4.972 -0.815 3.864 1.00 91.25 91 LEU A CA 1
ATOM 677 C C . LEU A 1 91 ? 4.572 -0.040 5.125 1.00 91.25 91 LEU A C 1
ATOM 679 O O . LEU A 1 91 ? 4.941 1.121 5.266 1.00 91.25 91 LEU A O 1
ATOM 683 N N . ALA A 1 92 ? 3.885 -0.693 6.061 1.00 92.06 92 ALA A N 1
ATOM 684 C CA . ALA A 1 92 ? 3.471 -0.108 7.329 1.00 92.06 92 ALA A CA 1
ATOM 685 C C . ALA A 1 92 ? 4.662 0.367 8.181 1.00 92.06 92 ALA A C 1
ATOM 687 O O . ALA A 1 92 ? 4.654 1.502 8.662 1.00 92.06 92 ALA A O 1
ATOM 688 N N . ARG A 1 93 ? 5.736 -0.431 8.269 1.00 90.50 93 ARG A N 1
ATOM 689 C CA . ARG A 1 93 ? 6.981 -0.011 8.942 1.00 90.50 93 ARG A CA 1
ATOM 690 C C . ARG A 1 93 ? 7.610 1.224 8.297 1.00 90.50 93 ARG A C 1
ATOM 692 O O . ARG A 1 93 ? 8.124 2.092 8.992 1.00 90.50 93 ARG A O 1
ATOM 699 N N . GLU A 1 94 ? 7.547 1.332 6.970 1.00 88.06 94 GLU A N 1
ATOM 700 C CA . GLU A 1 94 ? 8.080 2.490 6.239 1.00 88.06 94 GLU A CA 1
ATOM 701 C C . GLU A 1 94 ? 7.219 3.756 6.408 1.00 88.06 94 GLU A C 1
ATOM 703 O O . GLU A 1 94 ? 7.722 4.878 6.320 1.00 88.06 94 GLU A O 1
ATOM 708 N N . MET A 1 95 ? 5.916 3.587 6.633 1.00 88.12 95 MET A N 1
ATOM 709 C CA . MET A 1 95 ? 4.964 4.683 6.833 1.00 88.12 95 MET A CA 1
ATOM 710 C C . MET A 1 95 ? 4.872 5.152 8.293 1.00 88.12 95 MET A C 1
ATOM 712 O O . MET A 1 95 ? 4.199 6.148 8.538 1.00 88.12 95 MET A O 1
ATOM 716 N N . GLN A 1 96 ? 5.542 4.473 9.235 1.00 87.00 96 GLN A N 1
ATOM 717 C CA . GLN A 1 96 ? 5.419 4.720 10.679 1.00 87.00 96 GLN A CA 1
ATOM 718 C C . GLN A 1 96 ? 3.950 4.707 11.133 1.00 87.00 96 GLN A C 1
ATOM 720 O O . GLN A 1 96 ? 3.464 5.643 11.768 1.00 87.00 96 GLN A O 1
ATOM 725 N N . VAL A 1 97 ? 3.219 3.660 10.736 1.00 88.38 97 VAL A N 1
ATOM 726 C CA . VAL A 1 97 ? 1.804 3.510 11.106 1.00 88.38 97 VAL A CA 1
ATOM 727 C C . VAL A 1 97 ? 1.635 3.344 12.624 1.00 88.38 97 VAL A C 1
ATOM 729 O O . VAL A 1 97 ? 2.570 2.903 13.291 1.00 88.38 97 VAL A O 1
ATOM 732 N N . PRO A 1 98 ? 0.443 3.631 13.176 1.00 89.62 98 PRO A N 1
ATOM 733 C CA . PRO A 1 98 ? 0.146 3.385 14.583 1.00 89.62 98 PRO A CA 1
ATOM 734 C C . PRO A 1 98 ? 0.392 1.931 15.015 1.00 89.62 98 PRO A C 1
ATOM 736 O O . PRO A 1 98 ? 0.074 0.995 14.277 1.00 89.62 98 PRO A O 1
ATOM 739 N N . ASP A 1 99 ? 0.863 1.746 16.250 1.00 88.38 99 ASP A N 1
ATOM 740 C CA . ASP A 1 99 ? 1.260 0.437 16.789 1.00 88.38 99 ASP A CA 1
ATOM 741 C C . ASP A 1 99 ? 0.149 -0.616 16.716 1.00 88.38 99 ASP A C 1
ATOM 743 O O . ASP A 1 99 ? 0.420 -1.780 16.429 1.00 88.38 99 ASP A O 1
ATOM 747 N N . PHE A 1 100 ? -1.113 -0.218 16.907 1.00 86.31 100 PHE A N 1
ATOM 748 C CA . PHE A 1 100 ? -2.245 -1.147 16.837 1.00 86.31 100 PHE A CA 1
ATOM 749 C C . PHE A 1 100 ? -2.422 -1.750 15.433 1.00 86.31 100 PHE A C 1
ATOM 751 O O . PHE A 1 100 ? -2.713 -2.938 15.306 1.00 86.31 100 PHE A O 1
ATOM 758 N N . LEU A 1 101 ? -2.201 -0.962 14.372 1.00 87.12 101 LEU A N 1
ATOM 759 C CA . LEU A 1 101 ? -2.224 -1.465 12.996 1.00 87.12 101 LEU A CA 1
ATOM 760 C C . LEU A 1 101 ? -1.009 -2.340 12.718 1.00 87.12 101 LEU A C 1
ATOM 762 O O . LEU A 1 101 ? -1.127 -3.352 12.033 1.00 87.12 101 LEU A O 1
ATOM 766 N N . MET A 1 102 ? 0.155 -1.971 13.256 1.00 89.69 102 MET A N 1
ATOM 767 C CA . MET A 1 102 ? 1.366 -2.767 13.086 1.00 89.69 102 MET A CA 1
ATOM 768 C C . MET A 1 102 ? 1.209 -4.156 13.723 1.00 89.69 102 MET A C 1
ATOM 770 O O . MET A 1 102 ? 1.509 -5.165 13.087 1.00 89.69 102 MET A O 1
ATOM 774 N N . GLN A 1 103 ? 0.642 -4.219 14.930 1.00 87.62 103 GLN A N 1
ATOM 775 C CA . GLN A 1 103 ? 0.319 -5.471 15.617 1.00 87.62 103 GLN A CA 1
ATOM 776 C C . GLN A 1 103 ? -0.697 -6.311 14.837 1.00 87.62 103 GLN A C 1
ATOM 778 O O . GLN A 1 103 ? -0.494 -7.516 14.688 1.00 87.62 103 GLN A O 1
ATOM 783 N N . ALA A 1 104 ? -1.745 -5.691 14.285 1.00 87.50 104 ALA A N 1
ATOM 784 C CA . ALA A 1 104 ? -2.716 -6.397 13.451 1.00 87.50 104 ALA A CA 1
ATOM 785 C C . ALA A 1 104 ? -2.058 -7.022 12.206 1.00 87.50 104 ALA A C 1
ATOM 787 O O . ALA A 1 104 ? -2.320 -8.178 11.883 1.00 87.50 104 ALA A O 1
ATOM 788 N N . LEU A 1 105 ? -1.153 -6.293 11.547 1.00 87.38 105 LEU A N 1
ATOM 789 C CA . LEU A 1 105 ? -0.469 -6.743 10.330 1.00 87.38 105 LEU A CA 1
ATOM 790 C C . LEU A 1 105 ? 0.604 -7.818 10.572 1.00 87.38 105 LEU A C 1
ATOM 792 O O . LEU A 1 105 ? 0.825 -8.655 9.697 1.00 87.38 105 LEU A O 1
ATOM 796 N N . GLU A 1 106 ? 1.301 -7.784 11.711 1.00 85.38 106 GLU A N 1
ATOM 797 C CA . GLU A 1 106 ? 2.377 -8.737 12.031 1.00 85.38 106 GLU A CA 1
ATOM 798 C C . GLU A 1 106 ? 1.888 -9.974 12.776 1.00 85.38 106 GLU A C 1
ATOM 800 O O . GLU A 1 106 ? 2.316 -11.085 12.472 1.00 85.38 106 GLU A O 1
ATOM 805 N N . GLN A 1 107 ? 1.014 -9.778 13.761 1.00 81.31 107 GLN A N 1
ATOM 806 C CA . GLN A 1 107 ? 0.575 -10.829 14.680 1.00 81.31 107 GLN A CA 1
ATOM 807 C C . GLN A 1 107 ? -0.811 -11.372 14.320 1.00 81.31 107 GLN A C 1
ATOM 809 O O . GLN A 1 107 ? -1.258 -12.341 14.925 1.00 81.31 107 GLN A O 1
ATOM 814 N N . GLY A 1 108 ? -1.505 -10.752 13.358 1.00 76.56 108 GLY A N 1
ATOM 815 C CA . GLY A 1 108 ? -2.875 -11.121 12.997 1.00 76.56 108 GLY A CA 1
ATOM 816 C C . GLY A 1 108 ? -3.904 -10.776 14.075 1.00 76.56 108 GLY A C 1
ATOM 817 O O . GLY A 1 108 ? -5.012 -11.298 14.038 1.00 76.56 108 GLY A O 1
ATOM 818 N N . ASN A 1 109 ? -3.553 -9.926 15.046 1.00 76.56 109 ASN A N 1
ATOM 819 C CA . ASN A 1 109 ? -4.457 -9.517 16.118 1.00 76.56 109 ASN A CA 1
ATOM 820 C C . ASN A 1 109 ? -5.458 -8.468 15.598 1.00 76.56 109 ASN A C 1
ATOM 822 O O . ASN A 1 109 ? -5.190 -7.264 15.635 1.00 76.56 109 ASN A O 1
ATOM 826 N N . THR A 1 110 ? -6.596 -8.925 15.073 1.00 76.88 110 THR A N 1
ATOM 827 C CA . THR A 1 110 ? -7.637 -8.065 14.490 1.00 76.88 110 THR A CA 1
ATOM 828 C C . THR A 1 110 ? -8.627 -7.514 15.514 1.00 76.88 110 THR A C 1
ATOM 830 O O . THR A 1 110 ? -9.397 -6.621 15.164 1.00 76.88 110 THR A O 1
ATOM 833 N N . ASP A 1 111 ? -8.557 -7.933 16.783 1.00 76.19 111 ASP A N 1
ATOM 834 C CA . ASP A 1 111 ? -9.501 -7.549 17.843 1.00 76.19 111 ASP A CA 1
ATOM 835 C C . ASP A 1 111 ? -9.674 -6.029 17.968 1.00 76.19 111 ASP A C 1
ATOM 837 O O . ASP A 1 111 ? -10.782 -5.516 18.136 1.00 76.19 111 ASP A O 1
ATOM 841 N N . ALA A 1 112 ? -8.570 -5.280 17.891 1.00 74.44 112 ALA A N 1
ATOM 842 C CA . ALA A 1 112 ? -8.606 -3.822 17.965 1.00 74.44 112 ALA A CA 1
ATOM 843 C C . ALA A 1 112 ? -9.301 -3.210 16.739 1.00 74.44 112 ALA A C 1
ATOM 845 O O . ALA A 1 112 ? -10.086 -2.271 16.877 1.00 74.44 112 ALA A O 1
ATOM 846 N N . CYS A 1 113 ? -9.057 -3.769 15.551 1.00 67.56 113 CYS A N 1
ATOM 847 C CA . CYS A 1 113 ? -9.674 -3.312 14.309 1.00 67.56 113 CYS A CA 1
ATOM 848 C C . CYS A 1 113 ? -11.180 -3.598 14.302 1.00 67.56 113 CYS A C 1
ATOM 850 O O . CYS A 1 113 ? -11.979 -2.731 13.947 1.00 67.56 113 CYS A O 1
ATOM 852 N N . GLU A 1 114 ? -11.586 -4.779 14.765 1.00 73.19 114 GLU A N 1
ATOM 853 C CA . GLU A 1 114 ? -12.990 -5.181 14.859 1.00 73.19 114 GLU A CA 1
ATOM 854 C C . GLU A 1 114 ? -13.769 -4.299 15.840 1.00 73.19 114 GLU A C 1
ATOM 856 O O . GLU A 1 114 ? -14.855 -3.830 15.505 1.00 73.19 114 GLU A O 1
ATOM 861 N N . ARG A 1 115 ? -13.194 -3.969 17.006 1.00 73.31 115 ARG A N 1
ATOM 862 C CA . ARG A 1 115 ? -13.827 -3.062 17.984 1.00 73.31 115 ARG A CA 1
ATOM 863 C C . ARG A 1 115 ? -14.021 -1.644 17.447 1.00 73.31 115 ARG A C 1
ATOM 865 O O . ARG A 1 115 ? -15.070 -1.054 17.691 1.00 73.31 115 ARG A O 1
ATOM 872 N N . ILE A 1 116 ? -13.041 -1.106 16.716 1.00 72.38 116 ILE A N 1
ATOM 873 C CA . ILE A 1 116 ? -13.125 0.230 16.094 1.00 72.38 116 ILE A CA 1
ATOM 874 C C . ILE A 1 116 ? -14.199 0.248 14.999 1.00 72.38 116 ILE A C 1
ATOM 876 O O . ILE A 1 116 ? -14.962 1.204 14.874 1.00 72.38 116 ILE A O 1
ATOM 880 N N . THR A 1 117 ? -14.299 -0.830 14.224 1.00 68.12 117 THR A N 1
ATOM 881 C CA . THR A 1 117 ? -15.312 -0.936 13.166 1.00 68.12 117 THR A CA 1
ATOM 882 C C . THR A 1 117 ? -16.712 -1.149 13.759 1.00 68.12 117 THR A C 1
ATOM 884 O O . THR A 1 117 ? -17.688 -0.581 13.270 1.00 68.12 117 THR A O 1
ATOM 887 N N . ALA A 1 118 ? -16.818 -1.902 14.860 1.00 65.75 118 ALA A N 1
ATOM 888 C CA . ALA A 1 118 ? -18.062 -2.109 15.597 1.00 65.75 118 ALA A CA 1
ATOM 889 C C . ALA A 1 118 ? -18.571 -0.820 16.263 1.00 65.75 118 ALA A C 1
ATOM 891 O O . ALA A 1 118 ? -19.764 -0.535 16.189 1.00 65.75 118 ALA A O 1
ATOM 892 N N . SER A 1 119 ? -17.697 -0.004 16.861 1.00 60.22 119 SER A N 1
ATOM 893 C CA . SER A 1 119 ? -18.098 1.280 17.455 1.00 60.22 119 SER A CA 1
ATOM 894 C C . SER A 1 119 ? -18.534 2.30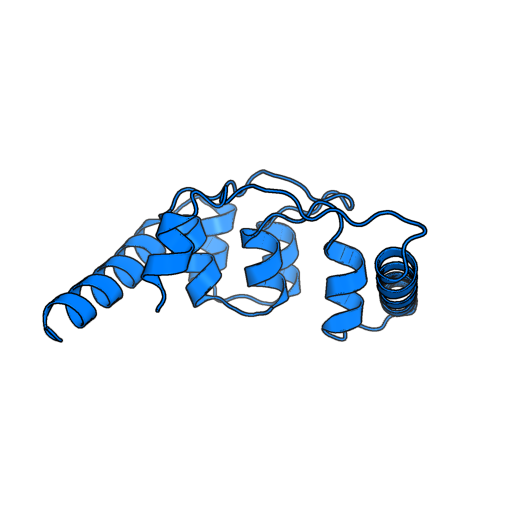4 16.400 1.00 60.22 119 SER A C 1
ATOM 896 O O . SER A 1 119 ? -19.508 3.025 16.620 1.00 60.22 119 SER A O 1
ATOM 898 N N . ALA A 1 120 ? -17.896 2.310 15.224 1.00 58.69 120 ALA A N 1
ATOM 899 C CA . ALA A 1 120 ? -18.349 3.091 14.073 1.00 58.69 120 ALA A CA 1
ATOM 900 C C . ALA A 1 120 ? -19.731 2.626 13.565 1.00 58.69 120 ALA A C 1
ATOM 902 O O . ALA A 1 120 ? -20.588 3.455 13.266 1.00 58.69 120 ALA A O 1
ATOM 903 N N . GLY A 1 121 ? -19.991 1.313 13.546 1.00 54.50 121 GLY A N 1
ATOM 904 C CA . GLY A 1 121 ? -21.296 0.751 13.175 1.00 54.50 121 GLY A CA 1
ATOM 905 C C . GLY A 1 121 ? -22.422 1.057 14.173 1.00 54.50 121 GLY A C 1
ATOM 906 O O . GLY A 1 121 ? -23.563 1.271 13.763 1.00 54.50 121 GLY A O 1
ATOM 907 N N . VAL A 1 122 ? -22.113 1.130 15.473 1.00 51.06 122 VAL A N 1
ATOM 908 C CA . VAL A 1 122 ? -23.090 1.481 16.523 1.00 51.06 122 VAL A CA 1
ATOM 909 C C . VAL A 1 122 ? -23.482 2.961 16.450 1.00 51.06 122 VAL A C 1
ATOM 911 O O . VAL A 1 122 ? -24.664 3.279 16.573 1.00 51.06 122 VAL A O 1
ATOM 914 N N . LEU A 1 123 ? -22.541 3.867 16.167 1.00 47.03 123 LEU A N 1
ATOM 915 C CA . LEU A 1 123 ? -22.843 5.297 16.007 1.00 47.03 123 LEU A CA 1
ATOM 916 C C . LEU A 1 123 ? -23.680 5.596 14.750 1.00 47.03 123 LEU A C 1
ATOM 918 O O . LEU A 1 123 ? -24.511 6.501 14.777 1.00 47.03 123 LEU A O 1
ATOM 922 N N . GLU A 1 124 ? -23.542 4.810 13.678 1.00 47.69 124 GLU A N 1
ATOM 923 C CA . GLU A 1 124 ? -24.399 4.938 12.487 1.00 47.69 124 GLU A CA 1
ATOM 924 C C . GLU A 1 124 ? -25.810 4.343 12.675 1.00 47.69 124 GLU A C 1
ATOM 926 O O . GLU A 1 124 ? -26.725 4.690 11.928 1.00 47.69 124 GLU A O 1
ATOM 931 N N . SER A 1 125 ? -26.019 3.472 13.673 1.00 47.28 125 SER A N 1
ATOM 932 C CA . SER A 1 125 ? -27.325 2.841 13.945 1.00 47.28 125 SER A CA 1
ATOM 933 C C . SER A 1 125 ? -28.322 3.729 14.705 1.00 47.28 125 SER A C 1
ATOM 935 O O . SER A 1 125 ? -29.509 3.419 14.734 1.00 47.28 125 SER A O 1
ATOM 937 N N . HIS A 1 126 ? -27.861 4.854 15.263 1.00 43.69 126 HIS A N 1
ATOM 938 C CA . HIS A 1 126 ? -28.688 5.845 15.968 1.00 43.69 126 HIS A CA 1
ATOM 939 C C . HIS A 1 126 ? -28.917 7.143 15.169 1.00 43.69 126 HIS A C 1
ATOM 941 O O . HIS A 1 126 ? -29.460 8.105 15.708 1.00 43.69 126 HIS A O 1
ATOM 947 N N . ALA A 1 127 ? -28.505 7.184 13.896 1.00 44.59 127 ALA A N 1
ATOM 948 C CA . ALA A 1 127 ? -28.646 8.347 13.013 1.00 44.59 127 ALA A CA 1
ATOM 949 C C . ALA A 1 127 ? -29.678 8.148 11.880 1.00 44.59 127 ALA A C 1
ATOM 951 O O . ALA A 1 127 ? -29.614 8.849 10.868 1.00 44.59 127 ALA A O 1
ATOM 952 N N . PHE A 1 128 ? -30.618 7.212 12.045 1.00 39.16 128 PHE A N 1
ATOM 953 C CA . PHE A 1 128 ? -31.772 7.012 11.161 1.00 39.16 128 PHE A CA 1
ATOM 954 C C . PHE A 1 128 ? -33.071 6.943 11.957 1.00 39.16 128 PHE A C 1
ATOM 956 O O . PHE A 1 128 ? -33.066 6.290 13.024 1.00 39.16 128 PHE A O 1
#

Sequence (128 aa):
MIRQLLSARADANSSFAVKPFSVMGVLFGGLSLRYRMGSRSFPARLGYHSGGATPLMLAILSGQYEAATALIANGAKMDVENSRHRRAADLAREMQVPDFLMQALEQGNTDACERITASAGVLESHAF

Foldseek 3Di:
DVVVVVVPVPPQFDAAADDCPDPVNVQLVVLCVVVVVPDPDLS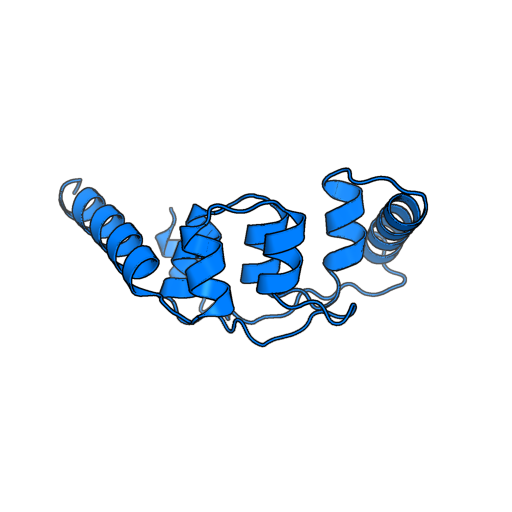SQCSNQRARDGNLLVCLSVVVVLSNLVSLLVPRDQPDAGPVRDGSLNSNVVSVHDPVSNCCSPVVPSVVSNVVVVVVVVVVVPVD

pLDDT: mean 80.42, std 15.45, range [39.16, 93.56]